Protein AF-A0A0F9LFJ4-F1 (afdb_monomer_lite)

Radius of gyration: 14.58 Å; chains: 1; bounding box: 33×31×38 Å

Organism: NCBI:txid412755

Foldseek 3Di:
DDQKDWDKDDDPFKIWIWIDDGVPAQWIKIWMWTQDPVRHIFDVVVPHGDIDIGGNVNVVVLVCQVVVVDQKDWDWDADPNDTDIDIDGPDD

Structure (mmCIF, N/CA/C/O backbone):
data_AF-A0A0F9LFJ4-F1
#
_entry.id   AF-A0A0F9LFJ4-F1
#
loop_
_atom_site.group_PDB
_atom_site.id
_atom_site.type_symbol
_atom_site.label_atom_id
_atom_site.label_alt_id
_atom_site.label_comp_id
_atom_site.label_asym_id
_atom_site.label_entity_id
_atom_site.label_seq_id
_atom_site.pdbx_PDB_ins_code
_atom_site.Cartn_x
_atom_site.Cartn_y
_atom_site.Cartn_z
_atom_site.occupancy
_atom_site.B_iso_or_equiv
_atom_site.auth_seq_id
_atom_site.auth_comp_id
_atom_site.auth_asym_id
_atom_site.auth_atom_id
_atom_site.pdbx_PDB_model_num
ATOM 1 N N . MET A 1 1 ? -15.118 8.654 -20.153 1.00 49.78 1 MET A N 1
ATOM 2 C CA . MET A 1 1 ? -14.219 7.485 -20.244 1.00 49.78 1 MET A CA 1
ATOM 3 C C . MET A 1 1 ? -13.104 7.691 -19.225 1.00 49.78 1 MET A C 1
ATOM 5 O O . MET A 1 1 ? -12.145 8.393 -19.504 1.00 49.78 1 MET A O 1
ATOM 9 N N . ALA A 1 2 ? -13.309 7.234 -17.991 1.00 53.25 2 ALA A N 1
ATOM 10 C CA . ALA A 1 2 ? -12.369 7.434 -16.887 1.00 53.25 2 ALA A CA 1
ATOM 11 C C . ALA A 1 2 ? -12.352 6.169 -16.020 1.00 53.25 2 ALA A C 1
ATOM 13 O O . ALA A 1 2 ? -12.750 6.180 -14.863 1.00 53.25 2 ALA A O 1
ATOM 14 N N . ASP A 1 3 ? -11.920 5.055 -16.613 1.00 71.88 3 ASP A N 1
ATOM 15 C CA . ASP A 1 3 ? -11.814 3.745 -15.954 1.00 71.88 3 ASP A CA 1
ATOM 16 C C . ASP A 1 3 ? -10.523 3.608 -15.118 1.00 71.88 3 ASP A C 1
ATOM 18 O O . ASP A 1 3 ? -10.051 2.500 -14.874 1.00 71.88 3 ASP A O 1
ATOM 22 N N . LYS A 1 4 ? -9.921 4.740 -14.720 1.00 81.69 4 LYS A N 1
ATOM 23 C CA . LYS A 1 4 ? -8.664 4.825 -13.969 1.00 81.69 4 LYS A CA 1
ATOM 24 C C . LYS A 1 4 ? -8.866 5.636 -12.704 1.00 81.69 4 LYS A C 1
ATOM 26 O O . LYS A 1 4 ? -9.409 6.741 -12.740 1.00 81.69 4 LYS A O 1
ATOM 31 N N . HIS A 1 5 ? -8.350 5.129 -11.595 1.00 82.19 5 HIS A N 1
ATOM 32 C CA . HIS A 1 5 ? -8.232 5.892 -10.360 1.00 82.19 5 HIS A CA 1
ATOM 33 C C . HIS A 1 5 ? -6.780 6.322 -10.180 1.00 82.19 5 HIS A C 1
ATOM 35 O O . HIS A 1 5 ? -5.870 5.517 -10.337 1.00 82.19 5 HIS A O 1
ATOM 41 N N . ASN A 1 6 ? -6.571 7.594 -9.852 1.00 90.81 6 ASN A N 1
ATOM 42 C CA . ASN A 1 6 ? -5.283 8.130 -9.431 1.00 90.81 6 ASN A CA 1
ATOM 43 C C . ASN A 1 6 ? -5.561 9.165 -8.340 1.00 90.81 6 ASN A C 1
ATOM 45 O O . ASN A 1 6 ? -6.026 10.270 -8.627 1.00 90.81 6 ASN A O 1
ATOM 49 N N . LYS A 1 7 ? -5.397 8.761 -7.082 1.00 93.94 7 LYS A N 1
ATOM 50 C CA . LYS A 1 7 ? -5.666 9.588 -5.905 1.00 93.94 7 LYS A CA 1
ATOM 51 C C . LYS A 1 7 ? -4.404 9.687 -5.069 1.00 93.94 7 LYS A C 1
ATOM 53 O O . LYS A 1 7 ? -3.728 8.685 -4.863 1.00 93.94 7 LYS A O 1
ATOM 58 N N . SER A 1 8 ? -4.127 10.883 -4.574 1.00 95.06 8 SER A N 1
ATOM 59 C CA . SER A 1 8 ? -2.933 11.171 -3.788 1.00 95.06 8 SER A CA 1
ATOM 60 C C . SER A 1 8 ? -3.339 11.747 -2.442 1.00 95.06 8 SER A C 1
ATOM 62 O O . SER A 1 8 ? -4.222 12.601 -2.373 1.00 95.06 8 SER A O 1
ATOM 64 N N . PHE A 1 9 ? -2.672 11.290 -1.393 1.00 95.69 9 PHE A N 1
ATOM 65 C CA . PHE A 1 9 ? -2.866 11.713 -0.015 1.00 95.69 9 PHE A CA 1
ATOM 66 C C . PHE A 1 9 ? -1.503 12.092 0.549 1.00 95.69 9 PHE A C 1
ATOM 68 O O . PHE A 1 9 ? -0.549 11.330 0.410 1.00 95.69 9 PHE A O 1
ATOM 75 N N . PHE A 1 10 ? -1.404 13.255 1.182 1.00 95.25 10 PHE A N 1
ATOM 76 C CA . PHE A 1 10 ? -0.163 13.733 1.782 1.00 95.25 10 PHE A CA 1
ATOM 77 C C . PHE A 1 10 ? -0.415 14.107 3.238 1.00 95.25 10 PHE A C 1
ATOM 79 O O . PHE A 1 10 ? -1.305 14.900 3.537 1.00 95.25 10 PHE A O 1
ATOM 86 N N . GLY A 1 11 ? 0.368 13.512 4.132 1.00 94.00 11 GLY A N 1
ATOM 87 C CA . GLY A 1 11 ? 0.557 13.963 5.503 1.00 94.00 11 GLY A CA 1
ATOM 88 C C . GLY A 1 11 ? 1.793 14.857 5.620 1.00 94.00 11 GLY A C 1
ATOM 89 O O . GLY A 1 11 ? 2.357 15.312 4.625 1.00 94.00 11 GLY A O 1
ATOM 90 N N . GLN A 1 12 ? 2.248 15.092 6.853 1.00 93.12 12 GLN A N 1
ATOM 91 C CA . GLN A 1 12 ? 3.396 15.971 7.116 1.00 93.12 12 GLN A CA 1
ATOM 92 C C . GLN A 1 12 ? 4.724 15.417 6.569 1.00 93.12 12 GLN A C 1
ATOM 94 O O . GLN A 1 12 ? 5.533 16.164 6.019 1.00 93.12 12 GLN A O 1
ATOM 99 N N . SER A 1 13 ? 4.947 14.109 6.715 1.00 95.62 13 SER A N 1
ATOM 100 C CA . SER A 1 13 ? 6.191 13.429 6.321 1.00 95.62 13 SER A CA 1
ATOM 101 C C . SER A 1 13 ? 5.960 12.148 5.517 1.00 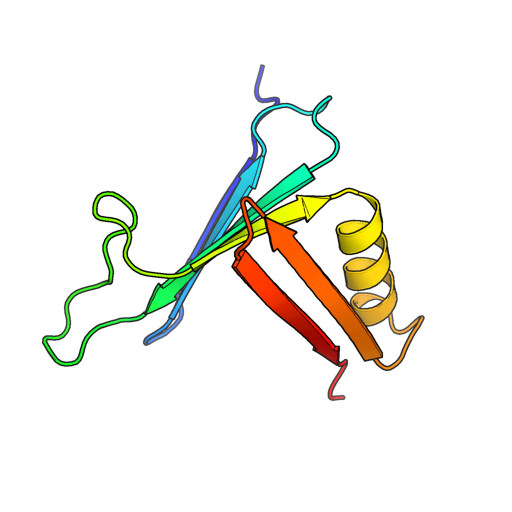95.62 13 SER A C 1
ATOM 103 O O . SER A 1 13 ? 6.917 11.464 5.161 1.00 95.62 13 SER A O 1
ATOM 105 N N . THR A 1 14 ? 4.705 11.818 5.211 1.00 96.56 14 THR A N 1
ATOM 106 C CA . THR A 1 14 ? 4.305 10.610 4.485 1.00 96.56 14 THR A CA 1
ATOM 107 C C . THR A 1 14 ? 3.335 10.960 3.363 1.00 96.56 14 THR A C 1
ATOM 109 O O . THR A 1 14 ? 2.511 11.861 3.492 1.00 96.56 14 THR A O 1
ATOM 112 N N . GLY A 1 15 ? 3.440 10.257 2.243 1.00 96.44 15 GLY A N 1
ATOM 113 C CA . GLY A 1 15 ? 2.544 10.383 1.103 1.00 96.44 15 GLY A CA 1
ATOM 114 C C . GLY A 1 15 ? 2.090 9.008 0.638 1.00 96.44 15 GLY A C 1
ATOM 115 O O . GLY A 1 15 ? 2.849 8.041 0.708 1.00 96.44 15 GLY A O 1
ATOM 116 N N . MET A 1 16 ? 0.852 8.922 0.165 1.00 95.75 16 MET A N 1
ATOM 117 C CA . MET A 1 16 ? 0.269 7.714 -0.402 1.00 95.75 16 MET A CA 1
ATOM 118 C C . MET A 1 16 ? -0.395 8.027 -1.740 1.00 95.75 16 MET A C 1
ATOM 120 O O . MET A 1 16 ? -1.170 8.973 -1.855 1.00 95.75 16 MET A O 1
ATOM 124 N N . PHE A 1 17 ? -0.149 7.183 -2.735 1.00 94.75 17 PHE A N 1
ATOM 125 C CA . PHE A 1 17 ? -0.850 7.185 -4.010 1.00 94.75 17 PHE A CA 1
ATOM 126 C C . PHE A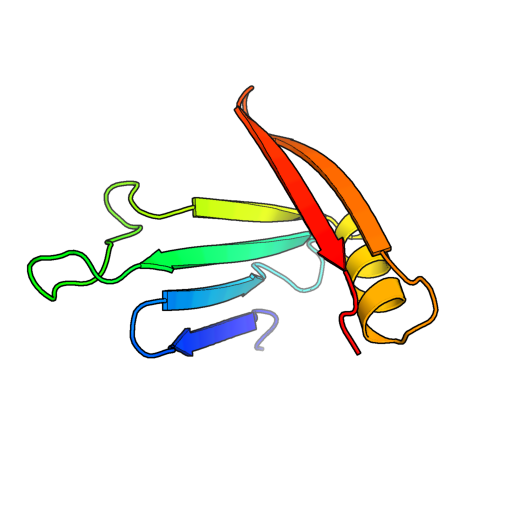 1 17 ? -1.657 5.899 -4.135 1.00 94.75 17 PHE A C 1
ATOM 128 O O . PHE A 1 17 ? -1.124 4.807 -3.942 1.00 94.75 17 PHE A O 1
ATOM 135 N N . LEU A 1 18 ? -2.928 6.039 -4.491 1.00 93.81 18 LEU A N 1
ATOM 136 C CA . LEU A 1 18 ? -3.815 4.948 -4.863 1.00 93.81 18 LEU A CA 1
ATOM 137 C C . LEU A 1 18 ? -4.055 5.022 -6.366 1.00 93.81 18 LEU A C 1
ATOM 139 O O . LEU A 1 18 ? -4.591 6.014 -6.869 1.00 93.81 18 LEU A O 1
ATOM 143 N N . GLN A 1 19 ? -3.654 3.970 -7.074 1.00 93.38 19 GLN A N 1
ATOM 144 C CA . GLN A 1 19 ? -3.758 3.893 -8.525 1.00 93.38 19 GLN A CA 1
ATOM 145 C C . GLN A 1 19 ? -4.472 2.617 -8.969 1.00 93.38 19 GLN A C 1
ATOM 147 O O . GLN A 1 19 ? -4.228 1.544 -8.430 1.00 93.38 19 GLN A O 1
ATOM 152 N N . SER A 1 20 ? -5.323 2.718 -9.984 1.00 90.69 20 SER A N 1
ATOM 153 C CA . SER A 1 20 ? -5.841 1.568 -10.736 1.00 90.69 20 SER A CA 1
ATOM 154 C C . SER A 1 20 ? -5.673 1.822 -12.229 1.00 90.69 20 SER A C 1
ATOM 156 O O . SER A 1 20 ? -5.837 2.949 -12.708 1.00 90.69 20 SER A O 1
ATOM 158 N N . SER A 1 21 ? -5.287 0.776 -12.954 1.00 82.38 21 SER A N 1
ATOM 159 C CA . SER A 1 21 ? -4.978 0.837 -14.383 1.00 82.38 21 SER A CA 1
ATOM 160 C C . SER A 1 21 ? -6.219 0.742 -15.258 1.00 82.38 21 SER A C 1
ATOM 162 O O . SER A 1 21 ? -6.280 1.461 -16.254 1.00 82.38 21 SER A O 1
ATOM 164 N N . LEU A 1 22 ? -7.177 -0.116 -14.899 1.00 83.88 22 LEU A N 1
ATOM 165 C CA . LEU A 1 22 ? -8.455 -0.329 -15.577 1.00 83.88 22 LEU A CA 1
ATOM 166 C C . LEU A 1 22 ? -9.471 -0.905 -14.582 1.00 83.88 22 LEU A C 1
ATOM 168 O O . LEU A 1 22 ? -9.095 -1.622 -13.660 1.00 83.88 22 LEU A O 1
ATOM 172 N N . LYS A 1 23 ? -10.771 -0.690 -14.817 1.00 76.81 23 LYS A N 1
ATOM 173 C CA . LYS A 1 23 ? -11.845 -1.307 -14.010 1.00 76.81 23 LYS A CA 1
ATOM 174 C C . LYS A 1 23 ? -11.862 -2.842 -14.043 1.00 76.81 23 LYS A C 1
ATOM 176 O O . LYS A 1 23 ? -12.434 -3.466 -13.160 1.00 76.81 23 LYS A O 1
ATOM 181 N N . THR A 1 24 ? -11.314 -3.435 -15.104 1.00 83.94 24 THR A N 1
ATOM 182 C CA . THR A 1 24 ? -11.260 -4.888 -15.315 1.00 83.94 24 THR A CA 1
ATOM 183 C C . THR A 1 24 ? -10.071 -5.531 -14.622 1.00 83.94 24 THR A C 1
ATOM 185 O O . THR A 1 24 ? -10.048 -6.749 -14.477 1.00 83.94 24 THR A O 1
ATOM 188 N N . ASP A 1 25 ? -9.090 -4.732 -14.204 1.00 89.00 25 ASP A N 1
ATOM 189 C CA . ASP A 1 25 ? -7.918 -5.239 -13.513 1.00 89.00 25 ASP A CA 1
ATOM 190 C C . ASP A 1 25 ? -8.282 -5.459 -12.039 1.00 89.00 25 ASP A C 1
ATOM 192 O O . ASP A 1 25 ? -8.610 -4.498 -11.339 1.00 89.00 25 ASP A O 1
ATOM 196 N N . PRO A 1 26 ? -8.223 -6.701 -11.521 1.00 90.81 26 PRO A N 1
ATOM 197 C CA . PRO A 1 26 ? -8.653 -7.018 -10.161 1.00 90.81 26 PRO A CA 1
ATOM 198 C C . PRO A 1 26 ? -7.565 -6.667 -9.134 1.00 90.81 26 PRO A C 1
ATOM 200 O O . PRO A 1 26 ? -7.261 -7.454 -8.236 1.00 90.81 26 PRO A O 1
ATOM 203 N N . PHE A 1 27 ? -6.919 -5.512 -9.294 1.00 91.56 27 PHE A N 1
ATOM 204 C CA . PHE A 1 27 ? -5.893 -5.020 -8.389 1.00 91.56 27 PHE A CA 1
ATOM 205 C C . PHE A 1 27 ? -5.799 -3.492 -8.395 1.00 91.56 27 PHE A C 1
ATOM 207 O O . PHE A 1 27 ? -6.122 -2.818 -9.372 1.00 91.56 27 PHE A O 1
ATOM 214 N N . ILE A 1 28 ? -5.273 -2.951 -7.301 1.00 92.69 28 ILE A N 1
ATOM 215 C CA . ILE A 1 28 ? -4.862 -1.551 -7.186 1.00 92.69 28 ILE A CA 1
ATOM 216 C C . ILE A 1 28 ? -3.392 -1.483 -6.783 1.00 92.69 28 ILE A C 1
ATOM 218 O O . ILE A 1 28 ? -2.859 -2.392 -6.151 1.00 92.69 28 ILE A O 1
ATOM 222 N N . PHE A 1 29 ? -2.732 -0.383 -7.114 1.00 92.50 29 PHE A N 1
ATOM 223 C CA . PHE A 1 29 ? -1.418 -0.059 -6.585 1.00 92.50 29 PHE A CA 1
ATOM 224 C C . PHE A 1 29 ? -1.555 0.928 -5.436 1.00 92.50 29 PHE A C 1
ATOM 226 O O . PHE A 1 29 ? -2.143 2.001 -5.591 1.00 92.50 29 PHE A O 1
ATOM 233 N N . LEU A 1 30 ? -0.964 0.569 -4.302 1.00 92.69 30 LEU A N 1
ATOM 234 C CA . LEU A 1 30 ? -0.709 1.476 -3.196 1.00 92.69 30 LEU A CA 1
ATOM 235 C C . LEU A 1 30 ? 0.775 1.806 -3.197 1.00 92.69 30 LEU A C 1
ATOM 237 O O . LEU A 1 30 ? 1.619 0.922 -3.062 1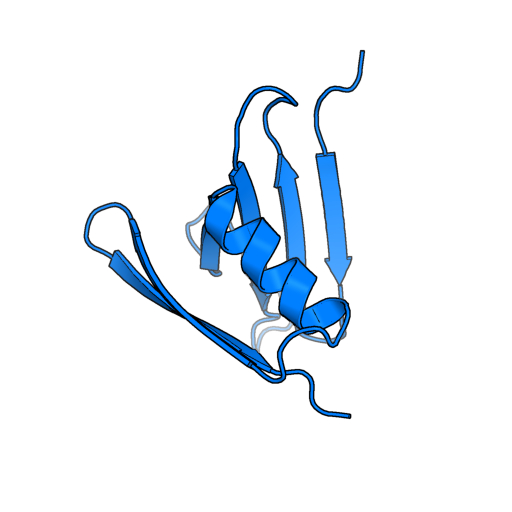.00 92.69 30 LEU A O 1
ATOM 241 N N . ARG A 1 31 ? 1.100 3.080 -3.371 1.00 94.00 31 ARG A N 1
ATOM 242 C CA . ARG A 1 31 ? 2.476 3.559 -3.325 1.00 94.00 31 ARG A CA 1
ATOM 243 C C . ARG A 1 31 ? 2.652 4.496 -2.154 1.00 94.00 31 ARG A C 1
ATOM 245 O O . ARG A 1 31 ? 1.898 5.450 -2.026 1.00 94.00 31 ARG A O 1
ATOM 252 N N . PHE A 1 32 ? 3.681 4.258 -1.364 1.00 95.00 32 PHE A N 1
ATOM 253 C CA . PHE A 1 32 ? 4.021 5.028 -0.182 1.00 95.00 32 PHE A CA 1
ATOM 254 C C . PHE A 1 32 ? 5.367 5.706 -0.388 1.00 95.00 32 PHE A C 1
ATOM 256 O O . PHE A 1 32 ? 6.307 5.078 -0.875 1.00 95.00 32 PHE A O 1
ATOM 263 N N . ILE A 1 33 ? 5.440 6.975 -0.008 1.00 96.62 33 ILE A N 1
ATOM 264 C CA . ILE A 1 33 ? 6.661 7.776 -0.009 1.00 96.62 33 ILE A CA 1
ATOM 265 C C . ILE A 1 33 ? 6.806 8.496 1.327 1.00 96.62 33 ILE A C 1
ATOM 267 O O . ILE A 1 33 ? 5.815 8.776 2.008 1.00 96.62 33 ILE A O 1
ATOM 271 N N . LYS A 1 34 ? 8.037 8.834 1.685 1.00 97.38 34 LYS A N 1
ATOM 272 C CA . LYS A 1 34 ? 8.365 9.648 2.852 1.00 97.38 34 LYS A CA 1
ATOM 273 C C . LYS A 1 34 ? 9.110 10.914 2.454 1.00 97.38 34 LYS A C 1
ATOM 275 O O . LYS A 1 34 ? 9.723 11.005 1.389 1.00 97.38 34 LYS A O 1
ATOM 280 N N . LYS A 1 35 ? 9.037 11.915 3.323 1.00 96.75 35 LYS A N 1
ATOM 281 C CA . LYS A 1 35 ? 9.895 13.094 3.260 1.00 96.75 35 LYS A CA 1
ATOM 282 C C . LYS A 1 35 ? 11.254 12.719 3.852 1.00 96.75 35 LYS A C 1
ATOM 284 O O . LYS A 1 35 ? 11.318 12.197 4.962 1.00 96.75 35 LYS A O 1
ATOM 289 N N . LYS A 1 36 ? 12.320 12.951 3.095 1.00 94.94 36 LYS A N 1
ATOM 290 C CA . LYS A 1 36 ? 13.710 12.739 3.504 1.00 94.94 36 LYS A CA 1
ATOM 291 C C . LYS A 1 36 ? 14.120 13.787 4.532 1.00 94.94 36 LYS A C 1
ATOM 293 O O . LYS A 1 36 ? 13.522 14.861 4.602 1.00 94.94 36 LYS A O 1
ATOM 298 N N . GLU A 1 37 ? 15.203 13.514 5.251 1.00 93.38 37 GLU A N 1
ATOM 299 C CA . GLU A 1 37 ? 15.804 14.451 6.214 1.00 93.38 37 GLU A CA 1
ATOM 300 C C . GLU A 1 37 ? 16.174 15.795 5.573 1.00 93.38 37 GLU A C 1
ATOM 302 O O . GLU A 1 37 ? 16.002 16.845 6.182 1.00 93.38 37 GLU A O 1
ATOM 307 N N . SER A 1 38 ? 16.566 15.784 4.295 1.00 92.31 38 SER A N 1
ATOM 308 C CA . SER A 1 38 ? 16.829 16.991 3.498 1.00 92.31 38 SER A CA 1
ATOM 309 C C . SER A 1 38 ? 15.586 17.840 3.193 1.00 92.31 38 SER A C 1
ATOM 311 O O . SER A 1 38 ? 15.681 18.861 2.519 1.00 92.31 38 SER A O 1
ATOM 313 N N . GLY A 1 39 ? 14.398 17.406 3.616 1.00 90.56 39 GLY A N 1
ATOM 314 C CA . GLY A 1 39 ? 13.130 18.082 3.359 1.00 90.56 39 GLY A CA 1
ATOM 315 C C . GLY A 1 39 ? 12.529 17.802 1.977 1.00 90.56 39 GLY A C 1
ATOM 316 O O . GLY A 1 39 ? 11.430 18.274 1.682 1.00 90.56 39 GLY A O 1
ATOM 317 N N . THR A 1 40 ? 13.201 17.011 1.141 1.00 94.62 40 THR A N 1
ATOM 318 C CA . THR A 1 40 ? 12.695 16.579 -0.172 1.00 94.62 40 THR A CA 1
ATOM 319 C C . THR A 1 40 ? 11.881 15.290 -0.065 1.00 94.62 40 THR A C 1
ATOM 321 O O . THR A 1 40 ? 12.103 14.488 0.833 1.00 94.62 40 THR A O 1
ATOM 324 N N . TRP A 1 41 ? 10.922 15.065 -0.964 1.00 95.50 41 TRP A N 1
ATOM 325 C CA . TRP A 1 41 ? 10.167 13.808 -1.005 1.00 95.50 41 TRP A CA 1
ATOM 326 C C . TRP A 1 41 ? 10.945 12.706 -1.729 1.00 95.50 41 TRP A C 1
ATOM 328 O O . TRP A 1 41 ? 11.660 12.976 -2.698 1.00 95.50 41 TRP A O 1
ATOM 338 N N . GLU A 1 42 ? 10.772 11.462 -1.285 1.00 97.00 42 GLU A N 1
ATOM 339 C CA . GLU A 1 42 ? 11.153 10.278 -2.058 1.00 97.00 42 GLU A CA 1
ATOM 340 C C . GLU A 1 42 ? 10.522 10.306 -3.456 1.00 97.00 42 GLU A C 1
ATOM 342 O O . GLU A 1 42 ? 9.370 10.713 -3.641 1.00 97.00 42 GLU A O 1
ATOM 347 N N . LYS A 1 43 ? 11.299 9.874 -4.451 1.00 92.50 43 LYS A N 1
ATOM 348 C CA . LYS A 1 43 ? 10.927 9.879 -5.864 1.00 92.50 43 LYS A CA 1
ATOM 349 C C . LYS A 1 43 ? 10.705 8.449 -6.365 1.00 92.50 43 LYS A C 1
ATOM 351 O O . LYS A 1 43 ? 11.668 7.740 -6.661 1.00 92.50 43 LYS A O 1
ATOM 356 N N . PRO A 1 44 ? 9.444 8.046 -6.596 1.00 87.88 44 PRO A N 1
ATOM 357 C CA . PRO A 1 44 ? 9.139 6.722 -7.133 1.00 87.88 44 PRO A CA 1
ATOM 358 C C . PRO A 1 44 ? 9.773 6.432 -8.494 1.00 87.88 44 PRO A C 1
ATOM 360 O O . PRO A 1 44 ? 10.026 5.280 -8.825 1.00 87.88 44 PRO A O 1
ATOM 363 N N . SER A 1 45 ? 10.031 7.472 -9.293 1.00 86.69 45 SER A N 1
ATOM 364 C CA . SER A 1 45 ? 10.636 7.348 -10.623 1.00 86.69 45 SER A CA 1
ATOM 365 C C . SER A 1 45 ? 12.068 6.812 -10.600 1.00 86.69 45 SER A C 1
ATOM 367 O O . SER A 1 45 ? 12.536 6.335 -11.626 1.00 86.69 45 SER A O 1
ATOM 369 N N . ILE A 1 46 ? 12.755 6.890 -9.457 1.00 91.62 46 ILE A N 1
ATOM 370 C CA . ILE A 1 46 ? 14.110 6.352 -9.260 1.00 91.62 46 ILE A CA 1
ATOM 371 C C . ILE A 1 46 ? 14.123 5.169 -8.279 1.00 91.62 46 ILE A C 1
ATOM 373 O O . ILE A 1 46 ? 15.169 4.821 -7.748 1.00 91.62 46 ILE A O 1
ATOM 377 N N . GLY A 1 47 ? 12.960 4.557 -8.029 1.00 88.12 47 GLY A N 1
ATOM 378 C CA . GLY A 1 47 ? 12.836 3.371 -7.178 1.00 88.12 47 GLY A CA 1
ATOM 379 C C . GLY A 1 47 ? 12.694 3.646 -5.679 1.00 88.12 47 GLY A C 1
ATOM 380 O O . GLY A 1 47 ? 12.701 2.697 -4.904 1.00 88.12 47 GLY A O 1
ATOM 381 N N . GLU A 1 48 ? 12.539 4.903 -5.253 1.00 93.69 48 GLU A N 1
ATOM 382 C CA . GLU A 1 48 ? 12.328 5.224 -3.835 1.00 93.69 48 GLU A CA 1
ATOM 383 C C . GLU A 1 48 ? 10.873 5.016 -3.387 1.00 93.69 48 GLU A C 1
ATOM 385 O O . GLU A 1 48 ? 9.926 5.058 -4.182 1.00 93.69 48 GLU A O 1
ATOM 390 N N . GLY A 1 49 ? 10.700 4.849 -2.075 1.00 92.81 49 GLY A N 1
ATOM 391 C CA . GLY A 1 49 ? 9.427 4.501 -1.459 1.00 92.81 49 GLY A CA 1
ATOM 392 C C . GLY A 1 49 ? 9.103 3.013 -1.596 1.00 92.81 49 GLY A C 1
ATOM 393 O O . GLY A 1 49 ? 9.954 2.184 -1.913 1.00 92.81 49 GLY A O 1
ATOM 394 N N . LYS A 1 50 ? 7.844 2.649 -1.349 1.00 91.88 50 LYS A N 1
ATOM 395 C CA . LYS A 1 50 ? 7.368 1.266 -1.494 1.00 91.88 50 LYS A CA 1
ATOM 396 C C . LYS A 1 50 ? 6.089 1.241 -2.309 1.00 91.88 50 LYS A C 1
ATOM 398 O O . LYS A 1 50 ? 5.159 1.990 -2.031 1.00 91.88 50 LYS A O 1
ATOM 403 N N . THR A 1 51 ? 6.029 0.363 -3.304 1.00 91.19 51 THR A N 1
ATOM 404 C CA . THR A 1 51 ? 4.798 0.086 -4.053 1.00 91.19 51 THR A CA 1
ATOM 405 C C . THR A 1 51 ? 4.320 -1.322 -3.727 1.00 91.19 51 THR A C 1
ATOM 407 O O . THR A 1 51 ? 5.108 -2.263 -3.748 1.00 91.19 51 THR A O 1
ATOM 410 N N . ILE A 1 52 ? 3.031 -1.458 -3.437 1.00 90.94 52 ILE A N 1
ATOM 411 C CA . ILE A 1 52 ? 2.343 -2.721 -3.182 1.00 90.94 52 ILE A CA 1
ATOM 412 C C . ILE A 1 52 ? 1.246 -2.868 -4.236 1.00 90.94 52 ILE A C 1
ATOM 414 O O . ILE A 1 52 ? 0.460 -1.942 -4.450 1.00 90.94 52 ILE A O 1
ATOM 418 N N . LYS A 1 53 ? 1.197 -4.022 -4.907 1.00 91.69 53 LYS A N 1
ATOM 419 C CA . LYS A 1 53 ? 0.113 -4.377 -5.827 1.00 91.69 53 LYS A CA 1
ATOM 420 C C . LYS A 1 53 ? -0.933 -5.174 -5.054 1.00 91.69 53 LYS A C 1
ATOM 422 O O . LYS A 1 53 ? -0.782 -6.375 -4.899 1.00 91.69 53 LYS A O 1
ATOM 427 N N . CYS A 1 54 ? -1.984 -4.518 -4.587 1.00 91.19 54 CYS A N 1
ATOM 428 C CA . CYS A 1 54 ? -3.042 -5.179 -3.837 1.00 91.19 54 CYS A CA 1
ATOM 429 C C . CYS A 1 54 ? -4.035 -5.852 -4.786 1.00 91.19 54 CYS A C 1
ATOM 431 O O . CYS A 1 54 ? -4.721 -5.159 -5.538 1.00 91.19 54 CYS A O 1
ATOM 433 N N . GLY A 1 55 ? -4.126 -7.178 -4.746 1.00 91.62 55 GLY A N 1
ATOM 434 C CA . GLY A 1 55 ? -5.147 -7.945 -5.460 1.00 91.62 55 GLY A CA 1
ATOM 435 C C . GLY A 1 55 ? -6.533 -7.834 -4.818 1.00 91.62 55 GLY A C 1
ATOM 436 O O . GLY A 1 55 ? -6.686 -7.327 -3.707 1.00 91.62 55 GLY A O 1
ATOM 437 N N . LEU A 1 56 ? -7.556 -8.342 -5.507 1.00 91.31 56 LEU A N 1
ATOM 438 C CA . LEU A 1 56 ? -8.949 -8.279 -5.053 1.00 91.31 56 LEU A CA 1
ATOM 439 C C . LEU A 1 56 ? -9.165 -8.900 -3.665 1.00 91.31 56 LEU A C 1
ATOM 441 O O . LEU A 1 56 ? -9.860 -8.312 -2.840 1.00 91.31 56 LEU A O 1
ATOM 445 N N . GLU A 1 57 ? -8.556 -10.053 -3.388 1.00 91.94 57 GLU A N 1
ATOM 446 C CA . GLU A 1 57 ? -8.662 -10.717 -2.083 1.00 91.94 57 GLU A CA 1
ATOM 447 C C . GLU A 1 57 ? -8.110 -9.842 -0.958 1.00 91.94 57 GLU A C 1
ATOM 449 O O . GLU A 1 57 ? -8.775 -9.641 0.058 1.00 91.94 57 GLU A O 1
ATOM 454 N N . GLU A 1 58 ? -6.928 -9.260 -1.168 1.00 92.88 58 GLU A N 1
ATOM 455 C CA . GLU A 1 58 ? -6.311 -8.349 -0.210 1.00 92.88 58 GLU A CA 1
ATOM 456 C C . GLU A 1 58 ? -7.234 -7.147 0.007 1.00 92.88 58 GLU A C 1
ATOM 458 O O . GLU A 1 58 ? -7.605 -6.884 1.145 1.00 92.88 58 GLU A O 1
ATOM 463 N N . ILE A 1 59 ? -7.720 -6.499 -1.060 1.00 92.44 59 ILE A N 1
ATOM 464 C CA . ILE A 1 59 ? -8.663 -5.367 -0.980 1.00 92.44 59 ILE A CA 1
ATOM 465 C C . ILE A 1 59 ? -9.905 -5.724 -0.147 1.00 92.44 59 ILE A C 1
ATOM 467 O O . ILE A 1 59 ? -10.311 -4.9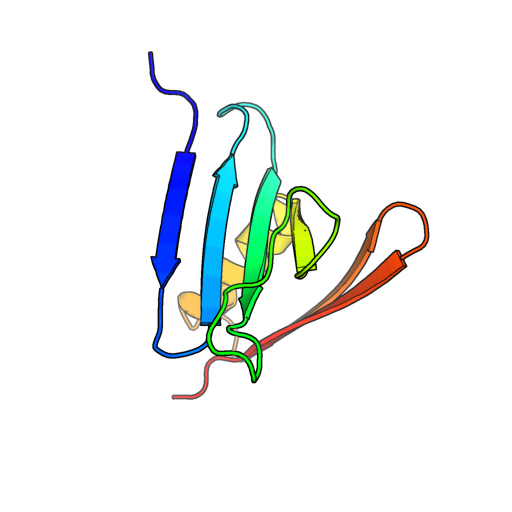47 0.720 1.00 92.44 59 ILE A O 1
ATOM 471 N N . VAL A 1 60 ? -10.503 -6.898 -0.367 1.00 94.25 60 VAL A N 1
ATOM 472 C CA . VAL A 1 60 ? -11.663 -7.366 0.408 1.00 94.25 60 VAL A CA 1
ATOM 473 C C . VAL A 1 60 ? -11.310 -7.528 1.887 1.00 94.25 60 VAL A C 1
ATOM 475 O O . VAL A 1 60 ? -12.100 -7.133 2.748 1.00 94.25 60 VAL A O 1
ATOM 478 N N . MET A 1 61 ? -10.132 -8.066 2.207 1.00 95.06 61 MET A N 1
ATOM 479 C CA . MET A 1 61 ? -9.688 -8.219 3.594 1.00 95.06 61 MET A CA 1
ATOM 480 C C . MET A 1 61 ? -9.410 -6.872 4.269 1.00 95.06 61 MET A C 1
ATOM 482 O O . MET A 1 61 ? -9.849 -6.668 5.403 1.00 95.06 61 MET A O 1
ATOM 486 N N . ILE A 1 62 ? -8.791 -5.919 3.562 1.00 92.50 62 ILE A N 1
ATOM 487 C CA . ILE A 1 62 ? -8.642 -4.530 4.028 1.00 92.50 62 ILE A CA 1
ATOM 488 C C . ILE A 1 62 ? -10.022 -3.948 4.368 1.00 92.50 62 ILE A C 1
ATOM 490 O O . ILE A 1 62 ? -10.236 -3.444 5.471 1.00 92.50 62 ILE A O 1
ATOM 494 N N . LEU A 1 63 ? -10.988 -4.066 3.451 1.00 93.94 63 LEU A N 1
ATOM 495 C CA . LEU A 1 63 ? -12.346 -3.557 3.650 1.00 93.94 63 LEU A CA 1
ATOM 496 C C . LEU A 1 63 ? -13.060 -4.215 4.836 1.00 93.94 63 LEU A C 1
ATOM 498 O O . LEU A 1 63 ? -13.784 -3.525 5.551 1.00 93.94 63 LEU A O 1
ATOM 502 N N . LYS A 1 64 ? -12.865 -5.519 5.077 1.00 94.88 64 LYS A N 1
ATOM 503 C CA . LYS A 1 64 ? -13.431 -6.206 6.251 1.00 94.88 64 LYS A CA 1
ATOM 504 C C . LYS A 1 64 ? -12.921 -5.605 7.560 1.00 94.88 64 LYS A C 1
ATOM 506 O O . LYS A 1 64 ? -13.726 -5.409 8.471 1.00 94.88 64 LYS A O 1
ATOM 511 N N . VAL A 1 65 ? -11.629 -5.281 7.645 1.00 94.81 65 VAL A N 1
ATOM 512 C CA . VAL A 1 65 ? -11.057 -4.629 8.833 1.00 94.81 65 VAL A CA 1
ATOM 513 C C . VAL A 1 65 ? -11.602 -3.208 8.989 1.00 94.81 65 VAL A C 1
ATOM 515 O O . VAL A 1 65 ? -12.094 -2.857 10.057 1.00 94.81 65 VAL A O 1
ATOM 518 N N . LEU A 1 66 ? -11.620 -2.413 7.913 1.00 91.62 66 LEU A N 1
ATOM 519 C CA . LEU A 1 66 ? -12.124 -1.031 7.948 1.00 91.62 66 LEU A CA 1
ATOM 520 C C . LEU A 1 66 ? -13.624 -0.933 8.271 1.00 91.62 66 LEU A C 1
ATOM 522 O O . LEU A 1 66 ? -14.064 0.030 8.891 1.00 91.62 66 LEU A O 1
ATOM 526 N N . LYS A 1 67 ? -14.419 -1.938 7.884 1.00 94.19 67 LYS A N 1
ATOM 527 C CA . LYS A 1 67 ? -15.846 -2.045 8.232 1.00 94.19 67 LYS A CA 1
ATOM 528 C C . LYS A 1 67 ? -16.098 -2.637 9.622 1.00 94.19 67 LYS A C 1
ATOM 530 O O . LYS A 1 67 ? -17.252 -2.860 9.966 1.00 94.19 67 LYS A O 1
ATOM 535 N N . LYS A 1 68 ? -15.049 -2.894 10.414 1.00 91.00 68 LYS A N 1
ATOM 536 C CA . LYS A 1 68 ? -15.125 -3.506 11.753 1.00 91.00 68 LYS A CA 1
ATOM 537 C C . LYS A 1 68 ? -15.703 -4.929 11.767 1.00 91.00 68 LYS A C 1
ATOM 539 O O . LYS A 1 68 ? -16.083 -5.431 12.819 1.00 91.00 68 LYS A O 1
ATOM 544 N N . ASN A 1 69 ? -15.698 -5.616 10.623 1.00 92.44 69 ASN A N 1
ATOM 545 C CA . ASN A 1 69 ? -16.086 -7.028 10.525 1.00 92.44 69 ASN A CA 1
ATOM 546 C C . ASN A 1 69 ? -14.947 -7.969 10.952 1.00 92.44 69 ASN A C 1
ATOM 548 O O . ASN A 1 69 ? -15.133 -9.177 11.083 1.00 92.44 69 ASN A O 1
ATOM 552 N N . SER A 1 70 ? -13.733 -7.446 11.118 1.00 91.81 70 SER A N 1
ATOM 553 C CA . SER A 1 70 ? -12.568 -8.167 11.632 1.00 91.81 70 SER A CA 1
ATOM 554 C C . SER A 1 70 ? -11.678 -7.184 12.389 1.00 91.81 70 SER A C 1
ATOM 556 O O . SER A 1 70 ? -11.493 -6.059 11.938 1.00 91.81 70 SER A O 1
ATOM 558 N N . LYS A 1 71 ? -11.119 -7.589 13.536 1.00 91.94 71 LYS A N 1
ATOM 559 C CA . LYS A 1 71 ? -10.264 -6.706 14.357 1.00 91.94 71 LYS A CA 1
ATOM 560 C C . LYS A 1 71 ? -8.919 -6.405 13.690 1.00 91.94 71 LYS A C 1
ATOM 562 O O . LYS A 1 71 ? -8.378 -5.310 13.817 1.00 91.94 71 LYS A O 1
ATOM 567 N N . ALA A 1 72 ? -8.379 -7.396 12.993 1.00 94.44 72 ALA A N 1
ATOM 568 C CA . ALA A 1 72 ? -7.095 -7.323 12.326 1.00 94.44 72 ALA A CA 1
ATOM 569 C C . ALA A 1 72 ? -7.034 -8.336 11.182 1.00 94.44 72 ALA A C 1
ATOM 571 O O . ALA A 1 72 ? -7.738 -9.346 11.195 1.00 94.44 72 ALA A O 1
ATOM 572 N N . TRP A 1 73 ? -6.155 -8.076 10.225 1.00 95.12 73 TRP A N 1
ATOM 573 C CA . TRP A 1 73 ? -5.767 -9.014 9.185 1.00 95.12 73 TRP A CA 1
ATOM 574 C C . TRP A 1 73 ? -4.300 -8.794 8.820 1.00 95.12 73 TRP A C 1
ATOM 576 O O . TRP A 1 73 ? -3.801 -7.668 8.861 1.00 95.12 73 TRP A O 1
ATOM 586 N N . SER A 1 74 ? -3.607 -9.869 8.457 1.00 94.19 74 SER A N 1
ATOM 587 C CA . SER A 1 74 ? -2.229 -9.814 7.986 1.00 94.19 74 SER A CA 1
ATOM 588 C C . SER A 1 74 ? -1.966 -10.870 6.924 1.00 94.19 74 SER A C 1
ATOM 590 O O . SER A 1 74 ? -2.551 -11.951 6.965 1.00 94.19 74 SER A O 1
ATOM 592 N N . THR A 1 75 ? -1.050 -10.571 6.011 1.00 92.94 75 THR A N 1
ATOM 593 C CA . THR A 1 75 ? -0.567 -11.490 4.979 1.00 92.94 75 THR A CA 1
ATOM 594 C C . THR A 1 75 ? 0.888 -11.181 4.626 1.00 92.94 75 THR A C 1
ATOM 596 O O . THR A 1 75 ? 1.437 -10.157 5.037 1.00 92.94 75 THR A O 1
ATOM 599 N N . VAL A 1 76 ? 1.513 -12.053 3.840 1.00 91.06 76 VAL A N 1
ATOM 600 C CA . VAL A 1 76 ? 2.799 -11.787 3.192 1.00 91.06 76 VAL A CA 1
ATOM 601 C C . VAL A 1 76 ? 2.560 -11.705 1.694 1.00 91.06 76 VAL A C 1
ATOM 603 O O . VAL A 1 76 ? 2.257 -12.705 1.049 1.00 91.06 76 VAL A O 1
ATOM 606 N N . HIS A 1 77 ? 2.714 -10.507 1.143 1.00 85.56 77 HIS A N 1
ATOM 607 C CA . HIS A 1 77 ? 2.639 -10.280 -0.290 1.00 85.56 77 HIS A CA 1
ATOM 608 C C . HIS A 1 77 ? 3.975 -10.640 -0.939 1.00 85.56 77 HIS A C 1
ATOM 610 O O . HIS A 1 77 ? 5.019 -10.175 -0.482 1.00 85.56 77 HIS A O 1
ATOM 616 N N . VAL A 1 78 ? 3.958 -11.444 -2.002 1.00 84.06 78 VAL A N 1
ATOM 617 C CA . VAL A 1 78 ? 5.171 -11.836 -2.733 1.00 84.06 78 VAL A CA 1
ATOM 618 C C . VAL A 1 78 ? 5.098 -11.301 -4.155 1.00 84.06 78 VAL A C 1
ATOM 620 O O . VAL A 1 78 ? 4.212 -11.680 -4.917 1.00 84.06 78 VAL A O 1
ATOM 623 N N . PHE A 1 79 ? 6.041 -10.438 -4.529 1.00 79.81 79 PHE A N 1
ATOM 624 C CA . PHE A 1 79 ? 6.133 -9.891 -5.880 1.00 79.81 79 PHE A CA 1
ATOM 625 C C . PHE A 1 79 ? 7.573 -9.940 -6.377 1.00 79.81 79 PHE A C 1
ATOM 627 O O . PHE A 1 79 ? 8.444 -9.330 -5.769 1.00 79.81 79 PHE A O 1
ATOM 634 N N . LYS A 1 80 ? 7.815 -10.645 -7.494 1.00 78.06 80 LYS A N 1
ATOM 635 C CA . LYS A 1 80 ? 9.160 -10.831 -8.074 1.00 78.06 80 LYS A CA 1
ATOM 636 C C . LYS A 1 80 ? 10.207 -11.173 -6.999 1.00 78.06 80 LYS A C 1
ATOM 638 O O . LYS A 1 80 ? 11.230 -10.513 -6.904 1.00 78.06 80 LYS A O 1
ATOM 643 N N . GLU A 1 81 ? 9.885 -12.164 -6.163 1.00 82.69 81 GLU A N 1
ATOM 644 C CA . GLU A 1 81 ? 10.706 -12.662 -5.041 1.00 82.69 81 GLU A CA 1
ATOM 645 C C . GLU A 1 81 ? 10.787 -11.753 -3.802 1.00 82.69 81 GLU A C 1
ATOM 647 O O . GLU A 1 81 ? 11.100 -12.240 -2.713 1.00 82.69 81 GLU A O 1
ATOM 652 N N . GLU A 1 82 ? 10.396 -10.478 -3.891 1.00 82.25 82 GLU A N 1
ATOM 653 C CA . GLU A 1 82 ? 10.278 -9.627 -2.708 1.00 82.25 82 GLU A CA 1
ATOM 654 C C . GLU A 1 82 ? 9.064 -10.014 -1.864 1.00 82.25 82 GLU A C 1
ATOM 656 O O . GLU A 1 82 ? 7.918 -9.971 -2.320 1.00 82.25 82 GLU A O 1
ATOM 661 N N . LYS A 1 83 ? 9.315 -10.319 -0.589 1.00 88.19 83 LYS A N 1
ATOM 662 C CA . LYS A 1 83 ? 8.278 -10.554 0.417 1.00 88.19 83 LYS A CA 1
ATOM 663 C C . LYS A 1 83 ? 8.014 -9.269 1.191 1.00 88.19 83 LYS A C 1
ATOM 665 O O . LYS A 1 83 ? 8.908 -8.729 1.836 1.00 88.19 83 LYS A O 1
ATOM 670 N N . THR A 1 84 ? 6.777 -8.791 1.151 1.00 88.62 84 THR A N 1
ATOM 671 C CA . THR A 1 84 ? 6.322 -7.614 1.891 1.00 88.62 84 THR A CA 1
ATOM 672 C C . THR A 1 84 ? 5.221 -8.034 2.864 1.00 88.62 84 THR A C 1
ATOM 674 O O . THR A 1 84 ? 4.132 -8.399 2.417 1.00 88.62 84 THR A O 1
ATOM 677 N N . PRO A 1 85 ? 5.464 -8.013 4.185 1.00 90.81 85 PRO A N 1
ATOM 678 C CA . PRO A 1 85 ? 4.406 -8.246 5.155 1.00 90.81 85 PRO A CA 1
ATOM 679 C C . PRO A 1 85 ? 3.420 -7.075 5.128 1.00 90.81 85 PRO A C 1
ATOM 681 O O . PRO A 1 85 ? 3.813 -5.909 5.151 1.00 90.81 85 PRO A O 1
ATOM 684 N N . ILE A 1 86 ? 2.131 -7.393 5.086 1.00 90.56 86 ILE A N 1
ATOM 685 C CA . ILE A 1 86 ? 1.037 -6.428 5.158 1.00 90.56 86 ILE A CA 1
ATOM 686 C C . ILE A 1 86 ? 0.237 -6.760 6.407 1.00 90.56 86 ILE A C 1
ATOM 688 O O . ILE A 1 86 ? -0.158 -7.906 6.610 1.00 90.56 86 ILE A O 1
ATOM 692 N N . SER A 1 87 ? -0.025 -5.760 7.241 1.00 92.44 87 SER A N 1
ATOM 693 C CA . SER A 1 87 ? -0.887 -5.905 8.409 1.00 92.44 87 SER A CA 1
ATOM 694 C C . SER A 1 87 ? -1.775 -4.686 8.562 1.00 92.44 87 SER A C 1
ATOM 696 O O . SER A 1 87 ? -1.290 -3.558 8.495 1.00 92.44 87 SER A O 1
ATOM 698 N N . ILE A 1 88 ? -3.056 -4.921 8.813 1.00 91.00 88 ILE A N 1
ATOM 699 C CA . ILE A 1 88 ? -4.041 -3.880 9.080 1.00 91.00 88 ILE A CA 1
ATOM 700 C C . ILE A 1 88 ? -4.763 -4.248 10.360 1.00 91.00 88 ILE A C 1
ATOM 702 O O . ILE A 1 88 ? -5.247 -5.370 10.517 1.00 91.00 88 ILE A O 1
ATOM 706 N N . LYS A 1 89 ? -4.827 -3.292 11.277 1.00 92.75 89 LYS A N 1
ATOM 707 C CA . LYS A 1 89 ? -5.534 -3.412 12.544 1.00 92.75 89 LYS A CA 1
ATOM 708 C C . LYS A 1 89 ? -6.454 -2.217 12.676 1.00 92.75 89 LYS A C 1
ATOM 710 O O . LYS A 1 89 ? -6.067 -1.104 12.330 1.00 92.75 89 LYS A O 1
ATOM 715 N N . TRP A 1 90 ? -7.666 -2.460 13.151 1.00 87.25 90 TRP A N 1
ATOM 716 C CA . TRP A 1 90 ? -8.521 -1.376 13.598 1.00 87.25 90 TRP A CA 1
ATOM 717 C C . TRP A 1 90 ? -8.149 -1.064 15.049 1.00 87.25 90 TRP A C 1
ATOM 719 O O . TRP A 1 90 ? -8.567 -1.779 15.958 1.00 87.25 90 TRP A O 1
ATO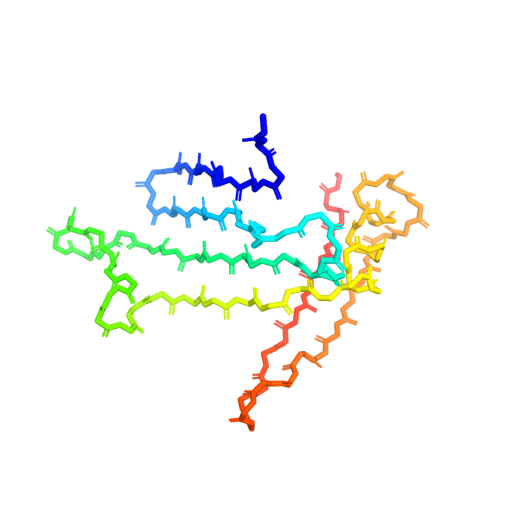M 729 N N . GLU A 1 91 ? -7.320 -0.042 15.258 1.00 71.69 91 GLU A N 1
ATOM 730 C CA . GLU A 1 91 ? -7.130 0.560 16.580 1.00 71.69 91 GLU A CA 1
ATOM 731 C C . GLU A 1 91 ? -8.271 1.560 16.777 1.00 71.69 91 GLU A C 1
ATOM 733 O O . GLU A 1 91 ? -8.323 2.609 16.134 1.00 71.69 91 GLU A O 1
ATOM 738 N N . GLY A 1 92 ? -9.267 1.136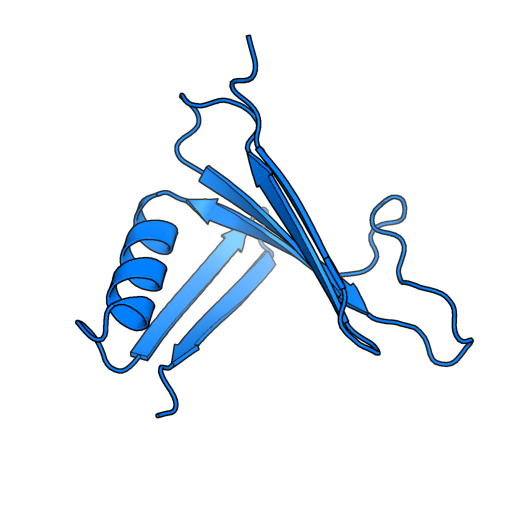 17.554 1.00 54.91 92 GLY A N 1
ATOM 739 C CA . GLY A 1 92 ? -10.326 1.995 18.073 1.00 54.91 92 GLY A CA 1
ATOM 740 C C . GLY A 1 92 ? -10.007 2.403 19.496 1.00 54.91 92 GLY A C 1
ATOM 741 O O . GLY A 1 92 ? -9.353 1.588 20.187 1.00 54.91 92 GLY A O 1
#

Sequence (92 aa):
MADKHNKSFFGQSTGMFLQSSLKTDPFIFLRFIKKKESGTWEKPSIGEGKTIKCGLEEIVMILKVLKKNSKAWSTVHVFKEEKTPISIKWEG

Secondary structure (DSSP, 8-state):
----EEEEEE-SSEEEEEEES-TTSSEEEEEEEEB-TTSPBP-GGGT-SEEEEEEHHHHHHHHHHHTTSSSEEEEEEEETTEEEEEEEE---

pLDDT: mean 89.62, std 8.54, range [49.78, 97.38]